Protein AF-A0A562LA18-F1 (afdb_monomer_lite)

pLDDT: mean 83.05, std 7.35, range [57.81, 92.88]

Secondary structure (DSSP, 8-state):
-HHHHHHHHHHHHHPPPPTTHHHHHHHHHHHHHHH---SS-EETTEE--TTHHHHHHHHHHHHHH--HHHHHHHHHHHHHHHHHHHHHHHHHHTT----

Foldseek 3Di:
DVVQLVVLVVCLVVDDDDDPDLVQLLQQLVCCLVVVPLVFGDRVPHTDNPPSVLSVQLNVCCVVVVDSSCSRSVVVSVVSVVVVVVVVVVCVVVPNDPD

Organism: NCBI:txid686800

Structure (mmCIF, N/CA/C/O backbone):
data_AF-A0A562LA18-F1
#
_entry.id   AF-A0A562LA18-F1
#
loop_
_atom_site.group_PDB
_atom_site.id
_atom_site.type_symbol
_atom_site.label_atom_id
_atom_site.label_alt_id
_atom_site.label_comp_id
_atom_site.label_asym_id
_atom_site.label_entity_id
_atom_site.label_seq_id
_atom_site.pdbx_PDB_ins_code
_atom_site.Cartn_x
_atom_site.Cartn_y
_atom_site.Cartn_z
_atom_site.occupancy
_atom_site.B_iso_or_equiv
_atom_site.auth_seq_id
_atom_site.auth_comp_id
_atom_site.auth_asym_id
_atom_site.auth_atom_id
_atom_site.pdbx_PDB_model_num
ATOM 1 N N . MET A 1 1 ? 18.512 -3.124 -14.087 1.00 77.31 1 MET A N 1
ATOM 2 C CA . MET A 1 1 ? 17.395 -3.728 -13.323 1.00 77.31 1 MET A CA 1
ATOM 3 C C . MET A 1 1 ? 17.753 -3.894 -11.848 1.00 77.31 1 MET A C 1
ATOM 5 O O . MET A 1 1 ? 17.106 -3.252 -11.035 1.00 77.31 1 MET A O 1
ATOM 9 N N . ALA A 1 2 ? 18.779 -4.681 -11.491 1.00 79.62 2 ALA A N 1
ATOM 10 C CA . ALA A 1 2 ? 19.158 -4.911 -10.087 1.00 79.62 2 ALA A CA 1
ATOM 11 C C . ALA A 1 2 ? 19.438 -3.612 -9.304 1.00 79.62 2 ALA A C 1
ATOM 13 O O . ALA A 1 2 ? 18.886 -3.412 -8.230 1.00 79.62 2 ALA A O 1
ATOM 14 N N . THR A 1 3 ? 20.204 -2.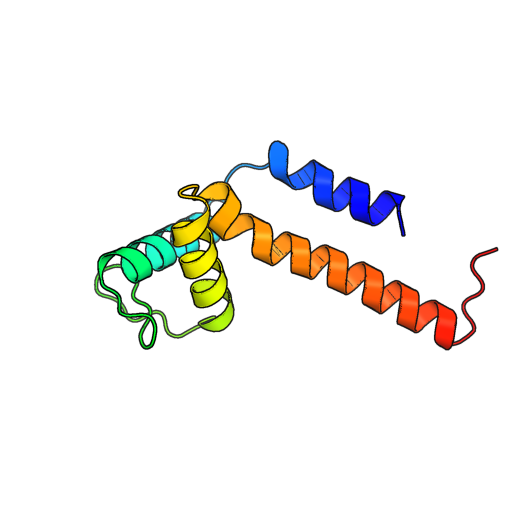683 -9.883 1.00 80.25 3 THR A N 1
ATOM 15 C CA . THR A 1 3 ? 20.491 -1.367 -9.283 1.00 80.25 3 THR A CA 1
ATOM 16 C C . THR A 1 3 ? 19.231 -0.538 -9.028 1.00 80.25 3 THR A C 1
ATOM 18 O O . THR A 1 3 ? 19.087 0.041 -7.958 1.00 80.25 3 THR A O 1
ATOM 21 N N . SER A 1 4 ? 18.286 -0.522 -9.970 1.00 81.31 4 SER A N 1
ATOM 22 C CA . SER A 1 4 ? 17.006 0.184 -9.830 1.00 81.31 4 SER A CA 1
ATOM 23 C C . SER A 1 4 ? 16.130 -0.421 -8.729 1.00 81.31 4 SER A C 1
ATOM 25 O O . SER A 1 4 ? 15.551 0.317 -7.942 1.00 81.31 4 SER A O 1
ATOM 27 N N . VAL A 1 5 ? 16.057 -1.754 -8.637 1.00 81.94 5 VAL A N 1
ATOM 28 C CA . VAL A 1 5 ? 15.303 -2.445 -7.575 1.00 81.94 5 VAL A CA 1
ATOM 29 C C . VAL A 1 5 ? 15.926 -2.179 -6.203 1.00 81.94 5 VAL A C 1
ATOM 31 O O . VAL A 1 5 ? 15.199 -1.882 -5.260 1.00 81.94 5 VAL A O 1
ATOM 34 N N . LEU A 1 6 ? 17.258 -2.214 -6.101 1.00 82.62 6 LEU A N 1
ATOM 35 C CA . LEU A 1 6 ? 17.979 -1.891 -4.867 1.00 82.62 6 LEU A CA 1
ATOM 36 C C . LEU A 1 6 ? 17.784 -0.428 -4.455 1.00 82.62 6 LEU A C 1
ATOM 38 O O . LEU A 1 6 ? 17.534 -0.161 -3.284 1.00 82.62 6 LEU A O 1
ATOM 42 N N . ALA A 1 7 ? 17.832 0.512 -5.402 1.00 81.19 7 ALA A N 1
ATOM 43 C CA . ALA A 1 7 ? 17.583 1.927 -5.130 1.00 81.19 7 ALA A CA 1
ATOM 44 C C . ALA A 1 7 ? 16.150 2.172 -4.626 1.00 81.19 7 ALA A C 1
ATOM 46 O O . ALA A 1 7 ? 15.949 2.914 -3.665 1.00 81.19 7 ALA A O 1
ATOM 47 N N . ILE A 1 8 ? 15.158 1.505 -5.228 1.00 82.88 8 ILE A N 1
ATOM 48 C CA . ILE A 1 8 ? 13.761 1.568 -4.783 1.00 82.88 8 ILE A CA 1
ATOM 49 C C . ILE A 1 8 ? 13.636 0.962 -3.380 1.00 82.88 8 ILE A C 1
ATOM 51 O O . ILE A 1 8 ? 13.108 1.614 -2.484 1.00 82.88 8 ILE A O 1
ATOM 55 N N . GLY A 1 9 ? 14.194 -0.228 -3.147 1.00 78.56 9 GLY A N 1
ATOM 56 C CA . GLY A 1 9 ? 14.176 -0.887 -1.839 1.00 78.56 9 GLY A CA 1
ATOM 57 C C . GLY A 1 9 ? 14.855 -0.079 -0.729 1.00 78.56 9 GLY A C 1
ATOM 58 O O . GLY A 1 9 ? 14.322 0.002 0.373 1.00 78.56 9 GLY A O 1
ATOM 59 N N . ALA A 1 10 ? 15.977 0.585 -1.015 1.00 81.12 10 ALA A N 1
ATOM 60 C CA . ALA A 1 10 ? 16.693 1.414 -0.045 1.00 81.12 10 ALA A CA 1
ATOM 61 C C . ALA A 1 10 ? 15.881 2.641 0.410 1.00 81.12 10 ALA A C 1
ATOM 63 O O . ALA A 1 10 ? 16.043 3.107 1.537 1.00 81.12 10 ALA A O 1
ATOM 64 N N . SER A 1 11 ? 14.964 3.140 -0.427 1.00 71.81 11 SER A N 1
ATOM 65 C CA . SER A 1 11 ? 14.146 4.315 -0.098 1.00 71.81 11 SER A CA 1
ATOM 66 C C . SER A 1 11 ? 13.110 4.075 1.015 1.00 71.81 11 SER A C 1
ATOM 68 O O . SER A 1 11 ? 12.655 5.038 1.630 1.00 71.81 11 SER A O 1
ATOM 70 N N . LEU A 1 12 ? 12.788 2.812 1.335 1.00 69.69 12 LEU A N 1
ATOM 71 C CA . LEU A 1 12 ? 11.859 2.429 2.413 1.00 69.69 12 LEU A CA 1
ATOM 72 C C . LEU A 1 12 ? 12.299 2.879 3.799 1.00 69.69 12 LEU A C 1
ATOM 74 O O . LEU A 1 12 ? 11.479 3.319 4.598 1.00 69.69 12 LEU A O 1
ATOM 78 N N . GLY A 1 13 ? 13.581 2.673 4.100 1.00 67.81 13 GLY A N 1
ATOM 79 C CA . GLY A 1 13 ? 14.105 2.846 5.452 1.00 67.81 13 GLY A CA 1
ATOM 80 C C . GLY A 1 13 ? 14.374 4.303 5.808 1.00 67.81 13 GLY A C 1
ATOM 81 O O . GLY A 1 13 ? 14.484 4.629 6.983 1.00 67.81 13 GLY A O 1
ATOM 82 N N . VAL A 1 14 ? 14.482 5.168 4.798 1.00 75.06 14 VAL A N 1
ATOM 83 C CA . VAL A 1 14 ? 14.985 6.540 4.954 1.00 75.06 14 VAL A CA 1
ATOM 84 C C . VAL A 1 14 ? 13.870 7.582 4.819 1.00 75.06 14 VAL A C 1
ATOM 86 O O . VAL A 1 14 ? 14.028 8.700 5.299 1.00 75.06 14 VAL A O 1
ATOM 89 N N . ARG A 1 15 ? 12.731 7.250 4.188 1.00 78.81 15 ARG A N 1
ATOM 90 C CA . ARG A 1 15 ? 11.637 8.212 3.991 1.00 78.81 15 ARG A CA 1
ATOM 91 C C . ARG A 1 15 ? 10.636 8.230 5.141 1.00 78.81 15 ARG A C 1
ATOM 93 O O . ARG A 1 15 ? 10.084 7.206 5.543 1.00 78.81 15 ARG A O 1
ATOM 100 N N . ASP A 1 16 ? 10.340 9.443 5.587 1.00 77.69 16 ASP A N 1
ATOM 101 C CA . ASP A 1 16 ? 9.175 9.762 6.403 1.00 77.69 16 ASP A CA 1
ATOM 102 C C . ASP A 1 16 ? 7.926 9.984 5.548 1.00 77.69 16 ASP A C 1
ATOM 104 O O . ASP A 1 16 ? 7.998 10.086 4.315 1.00 77.69 16 ASP A O 1
ATOM 108 N N . PHE A 1 17 ? 6.778 10.062 6.228 1.00 75.56 17 PHE A N 1
ATOM 109 C CA . PHE A 1 17 ? 5.511 10.325 5.571 1.00 75.56 17 PHE A CA 1
ATOM 110 C C . PHE A 1 17 ? 5.513 11.692 4.885 1.00 75.56 17 PHE A C 1
ATOM 112 O O . PHE A 1 17 ? 5.804 12.715 5.504 1.00 75.56 17 PHE A O 1
ATOM 119 N N . GLY A 1 18 ? 5.134 11.716 3.609 1.00 74.50 18 GLY A N 1
ATOM 120 C CA . GLY A 1 18 ? 4.841 12.957 2.898 1.00 74.50 18 GLY A CA 1
ATOM 121 C C . GLY A 1 18 ? 3.671 13.703 3.560 1.00 74.50 18 GLY A C 1
ATOM 122 O O . GLY A 1 18 ? 2.750 13.063 4.058 1.00 74.50 18 GLY A O 1
ATOM 123 N N . PRO A 1 19 ? 3.646 15.044 3.552 1.00 71.81 19 PRO A N 1
ATOM 124 C CA . PRO A 1 19 ? 2.785 15.833 4.441 1.00 71.81 19 PRO A CA 1
ATOM 125 C C . PRO A 1 19 ? 1.275 15.662 4.220 1.00 71.81 19 PRO A C 1
ATOM 127 O O . PRO A 1 19 ? 0.498 15.857 5.149 1.00 71.81 19 PRO A O 1
ATOM 130 N N . VAL A 1 20 ? 0.840 15.320 3.007 1.00 72.50 20 VAL A N 1
ATOM 131 C CA . VAL A 1 20 ? -0.586 15.391 2.633 1.00 72.50 20 VAL A CA 1
ATOM 132 C C . VAL A 1 20 ? -1.179 14.013 2.370 1.00 72.50 20 VAL A C 1
ATOM 134 O O . VAL A 1 20 ? -2.275 13.694 2.831 1.00 72.50 20 VAL A O 1
ATOM 137 N N . ASP A 1 21 ? -0.447 13.176 1.640 1.00 79.88 21 ASP A N 1
ATOM 138 C CA . ASP A 1 21 ? -1.047 12.014 0.998 1.00 79.88 21 ASP A CA 1
ATOM 139 C C . ASP A 1 21 ? -0.889 10.716 1.786 1.00 79.88 21 ASP A C 1
ATOM 141 O O . ASP A 1 21 ? -1.790 9.884 1.802 1.00 79.88 21 ASP A O 1
ATOM 145 N N . GLU A 1 22 ? 0.238 10.534 2.457 1.00 83.00 22 GLU A N 1
ATOM 146 C CA . GLU A 1 22 ? 0.546 9.297 3.173 1.00 83.00 22 GLU A CA 1
ATOM 147 C C . GLU A 1 22 ? -0.167 9.216 4.543 1.00 83.00 22 GLU A C 1
ATOM 149 O O . GLU A 1 22 ? -0.731 8.160 4.846 1.00 83.00 22 GLU A O 1
ATOM 154 N N . PRO A 1 23 ? -0.297 10.312 5.326 1.00 84.81 23 PRO A N 1
ATOM 155 C CA . PRO A 1 23 ? -1.053 10.318 6.577 1.00 84.81 23 PRO A CA 1
ATOM 156 C C . PRO A 1 23 ? -2.544 10.034 6.385 1.00 84.81 23 PRO A C 1
ATOM 158 O O . PRO A 1 23 ? -3.145 9.328 7.194 1.00 84.81 23 PRO A O 1
ATOM 161 N N . ARG A 1 24 ? -3.156 10.530 5.297 1.00 85.06 24 ARG A N 1
ATOM 162 C CA . ARG A 1 24 ? -4.570 10.232 5.004 1.00 85.06 24 ARG A CA 1
ATOM 163 C C . ARG A 1 24 ? -4.779 8.745 4.723 1.00 85.06 24 ARG A C 1
ATOM 165 O O . ARG A 1 24 ? -5.747 8.179 5.214 1.00 85.06 24 ARG A O 1
ATOM 172 N N . PHE A 1 25 ? -3.870 8.094 3.995 1.00 85.62 25 PHE A N 1
ATOM 173 C CA . PHE A 1 25 ? -3.980 6.662 3.720 1.00 85.62 25 PHE A CA 1
ATOM 174 C C . PHE A 1 25 ? -3.748 5.836 4.981 1.00 85.62 25 PHE A C 1
ATOM 176 O O . PHE A 1 25 ? -4.472 4.869 5.208 1.00 85.62 25 PHE A O 1
ATOM 183 N N . ALA A 1 26 ? -2.808 6.260 5.832 1.00 86.81 26 ALA A N 1
ATOM 184 C CA . ALA A 1 26 ? -2.591 5.657 7.141 1.00 86.81 26 ALA A CA 1
ATOM 185 C C . ALA A 1 26 ? -3.864 5.718 8.002 1.00 86.81 26 ALA A C 1
ATOM 187 O O . ALA A 1 26 ? -4.273 4.703 8.560 1.00 86.81 26 ALA A O 1
ATOM 188 N N . LEU A 1 27 ? -4.524 6.880 8.058 1.00 88.44 27 LEU A N 1
ATOM 189 C CA . LEU A 1 27 ? -5.756 7.077 8.826 1.00 88.44 27 LEU A CA 1
ATOM 190 C C . LEU A 1 27 ? -6.923 6.229 8.304 1.00 88.44 27 LEU A C 1
ATOM 192 O O . LEU A 1 27 ? -7.685 5.669 9.086 1.00 88.44 27 LEU A O 1
ATOM 196 N N . VAL A 1 28 ? -7.082 6.124 6.986 1.00 88.06 28 VAL A N 1
ATOM 197 C CA . VAL A 1 28 ? -8.152 5.293 6.423 1.00 88.06 28 VAL A CA 1
ATOM 198 C C . VAL A 1 28 ? -7.869 3.811 6.664 1.00 88.06 28 VAL A C 1
ATOM 200 O O . VAL A 1 28 ? -8.770 3.075 7.059 1.00 88.06 28 VAL A O 1
ATOM 203 N N . ALA A 1 29 ? -6.616 3.371 6.511 1.00 87.75 29 ALA A N 1
ATOM 204 C CA . ALA A 1 29 ? -6.222 1.993 6.788 1.00 87.75 29 ALA A CA 1
ATOM 205 C C . ALA A 1 29 ? -6.453 1.611 8.262 1.00 87.75 29 ALA A C 1
ATOM 207 O O . ALA A 1 29 ? -6.989 0.536 8.530 1.00 87.75 29 ALA A O 1
ATOM 208 N N . THR A 1 30 ? -6.122 2.487 9.219 1.00 88.06 30 THR A N 1
ATOM 209 C CA . THR A 1 30 ? -6.398 2.232 10.645 1.00 88.06 30 THR A CA 1
ATOM 210 C C . THR A 1 30 ? -7.891 2.145 10.923 1.00 88.06 30 THR A C 1
ATOM 212 O O . THR A 1 30 ? -8.329 1.223 11.607 1.00 88.06 30 THR A O 1
ATOM 215 N N . GLN A 1 31 ? -8.693 3.050 10.360 1.00 88.25 31 GLN A N 1
ATOM 216 C CA . GLN A 1 31 ? -10.146 3.037 10.539 1.00 88.25 31 GLN A CA 1
ATOM 217 C C . GLN A 1 31 ? -10.803 1.807 9.914 1.00 88.25 31 GLN A C 1
ATOM 219 O O . GLN A 1 31 ? -11.733 1.247 10.495 1.00 88.25 31 GLN A O 1
ATOM 224 N N . MET A 1 32 ? -10.304 1.353 8.764 1.00 89.56 32 MET A N 1
ATOM 225 C CA . MET A 1 32 ? -10.750 0.118 8.127 1.00 89.56 32 MET A CA 1
ATOM 226 C C . MET A 1 32 ? -10.473 -1.112 8.987 1.00 89.56 32 MET A C 1
ATOM 228 O O . MET A 1 32 ? -11.367 -1.942 9.137 1.00 89.56 32 MET A O 1
ATOM 232 N N . VAL A 1 33 ? -9.275 -1.218 9.574 1.00 87.69 33 VAL A N 1
ATOM 233 C CA . VAL A 1 33 ? -8.932 -2.319 10.489 1.00 87.69 33 VAL A CA 1
ATOM 234 C C . VAL A 1 33 ? -9.773 -2.243 11.767 1.00 87.69 33 VAL A C 1
ATOM 236 O O . VAL A 1 33 ? -10.301 -3.260 12.202 1.0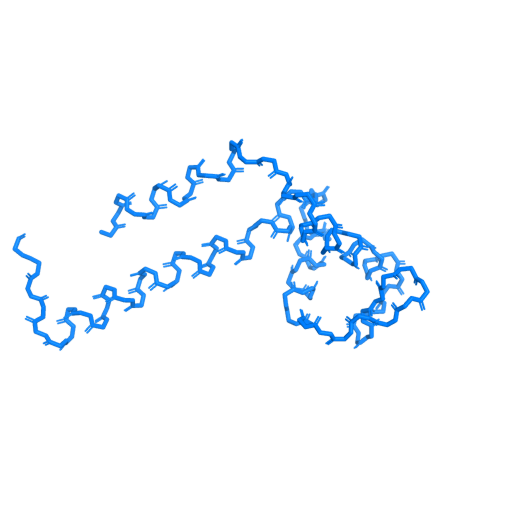0 87.69 33 VAL A O 1
ATOM 239 N N . ALA A 1 34 ? -9.965 -1.047 12.333 1.00 87.62 34 ALA A N 1
ATOM 240 C CA . ALA A 1 34 ? -10.721 -0.854 13.573 1.00 87.62 34 ALA A CA 1
ATOM 241 C C . ALA A 1 34 ? -12.232 -1.103 13.419 1.00 87.62 34 ALA A C 1
ATOM 243 O O . ALA A 1 34 ? -12.867 -1.636 14.323 1.00 87.62 34 ALA A O 1
ATOM 244 N N . THR A 1 35 ? -12.818 -0.711 12.285 1.00 84.88 35 THR A N 1
ATOM 245 C CA . THR A 1 35 ? -14.275 -0.776 12.057 1.00 84.88 35 THR A CA 1
ATOM 246 C C . THR A 1 35 ? -14.688 -2.029 11.275 1.00 84.88 35 THR A C 1
ATOM 248 O O . THR A 1 35 ? -15.872 -2.337 11.174 1.00 84.88 35 THR A O 1
ATOM 251 N N . GLY A 1 36 ? -13.743 -2.720 10.630 1.00 82.38 36 GLY A N 1
ATOM 252 C CA . GLY A 1 36 ? -14.016 -3.815 9.691 1.00 82.38 36 GLY A CA 1
ATOM 253 C C . GLY A 1 36 ? -14.693 -3.374 8.383 1.00 82.38 36 GLY A C 1
ATOM 254 O O . GLY A 1 36 ? -14.931 -4.190 7.490 1.00 82.38 36 GLY A O 1
ATOM 255 N N . SER A 1 37 ? -14.990 -2.080 8.215 1.00 80.38 37 SER A N 1
ATOM 256 C CA . SER A 1 37 ? -15.685 -1.539 7.046 1.00 80.38 37 SER A CA 1
ATOM 257 C C . SER A 1 37 ? -14.736 -1.360 5.858 1.00 80.38 37 SER A C 1
ATOM 259 O O . SER A 1 37 ? -14.327 -0.246 5.536 1.00 80.38 37 SER A O 1
ATOM 261 N N . SER A 1 38 ? -14.398 -2.465 5.190 1.00 76.12 38 SER A N 1
ATOM 262 C CA . SER A 1 38 ? -13.504 -2.452 4.021 1.00 76.12 38 SER A CA 1
ATOM 263 C C . SER A 1 38 ? -14.217 -2.070 2.718 1.00 76.12 38 SER A C 1
ATOM 265 O O . SER A 1 38 ? -13.621 -1.455 1.836 1.00 76.12 38 SER A O 1
ATOM 267 N N . LEU A 1 39 ? -15.512 -2.383 2.589 1.00 78.25 39 LEU A N 1
ATOM 268 C CA . LEU A 1 39 ? -16.303 -2.040 1.399 1.00 78.25 39 LEU A CA 1
ATOM 269 C C . LEU A 1 39 ? -16.464 -0.527 1.214 1.00 78.25 39 LEU A C 1
ATOM 271 O O . LEU A 1 39 ? -16.444 -0.058 0.076 1.00 78.25 39 LEU A O 1
ATOM 275 N N . PHE A 1 40 ? -16.560 0.222 2.309 1.00 78.38 40 PHE A N 1
ATOM 276 C CA . PHE A 1 40 ? -16.757 1.668 2.315 1.00 78.38 40 PHE A CA 1
ATOM 277 C C . PHE A 1 40 ? -15.668 2.320 3.171 1.00 78.38 40 PHE A C 1
ATOM 279 O O . PHE A 1 40 ? -15.907 2.582 4.354 1.00 78.38 40 PHE A O 1
ATOM 286 N N . PRO A 1 41 ? -14.462 2.543 2.608 1.00 80.12 41 PRO A N 1
ATOM 287 C CA . PRO A 1 41 ? -13.401 3.221 3.331 1.00 80.12 41 PRO A CA 1
ATOM 288 C C . PRO A 1 41 ? -13.866 4.618 3.727 1.00 80.12 41 PRO A C 1
ATOM 290 O O . PRO A 1 41 ? -14.516 5.328 2.952 1.00 80.12 41 PRO A O 1
ATOM 293 N N . ARG A 1 42 ? -13.551 4.997 4.960 1.00 79.06 42 ARG A N 1
ATOM 294 C CA . ARG A 1 42 ? -13.906 6.290 5.534 1.00 79.06 42 ARG A CA 1
ATOM 295 C C . ARG A 1 42 ? -12.663 6.956 6.078 1.00 79.06 42 ARG A C 1
ATOM 297 O O . ARG A 1 42 ? -11.731 6.279 6.501 1.00 79.06 42 ARG A O 1
ATOM 304 N N . ARG A 1 43 ? -12.687 8.282 6.049 1.00 78.19 43 ARG A N 1
ATOM 305 C CA . ARG A 1 43 ? -11.713 9.169 6.670 1.00 78.19 43 ARG A CA 1
ATOM 306 C C . ARG A 1 43 ? -12.462 10.021 7.689 1.00 78.19 43 ARG A C 1
ATOM 308 O O . ARG A 1 43 ? -13.042 11.051 7.358 1.00 78.19 43 ARG A O 1
ATOM 315 N N . GLY A 1 44 ? -12.491 9.564 8.934 1.00 78.62 44 GLY A N 1
ATOM 316 C CA . GLY A 1 44 ? -13.356 10.146 9.958 1.00 78.62 44 GLY A CA 1
ATOM 317 C C . GLY A 1 44 ? -14.825 9.961 9.576 1.00 78.62 44 GLY A C 1
ATOM 318 O O . GLY A 1 44 ? -15.277 8.830 9.407 1.00 78.62 44 GLY A O 1
ATOM 319 N N . ALA A 1 45 ? -15.557 11.065 9.424 1.00 71.88 45 ALA A N 1
ATOM 320 C CA . ALA A 1 45 ? -16.962 11.051 9.013 1.00 71.88 45 ALA A CA 1
ATOM 321 C C . ALA A 1 45 ? -17.163 11.047 7.484 1.00 71.88 45 ALA A C 1
ATOM 323 O O . ALA A 1 45 ? -18.266 10.768 7.018 1.00 71.88 45 ALA A O 1
ATOM 324 N N . GLU A 1 46 ? -16.123 11.336 6.696 1.00 77.25 46 GLU A N 1
ATOM 325 C CA . GLU A 1 46 ? -16.231 11.393 5.236 1.00 77.25 46 GLU A CA 1
ATOM 326 C C . GLU A 1 46 ? -16.005 10.026 4.592 1.00 77.25 46 GLU A C 1
ATOM 328 O O . GLU A 1 46 ? -15.092 9.279 4.955 1.00 77.25 46 GLU A O 1
ATOM 333 N N . LEU A 1 47 ? -16.819 9.715 3.584 1.00 75.81 47 LEU A N 1
ATOM 334 C CA . LEU A 1 47 ? -16.593 8.567 2.717 1.00 75.81 47 LEU A CA 1
ATOM 335 C C . LEU A 1 47 ? -15.399 8.861 1.800 1.00 75.81 47 LEU A C 1
ATOM 337 O O . LEU A 1 47 ? -15.378 9.885 1.122 1.00 75.81 47 LEU A O 1
ATOM 341 N N . HIS A 1 48 ? -14.437 7.942 1.741 1.00 73.50 48 HIS A N 1
ATOM 342 C CA . HIS A 1 48 ? -13.259 8.052 0.880 1.00 73.50 48 HIS A CA 1
ATOM 343 C C . HIS A 1 48 ? -13.206 6.843 -0.072 1.00 73.50 48 HIS A C 1
ATOM 345 O O . HIS A 1 48 ? -12.404 5.927 0.111 1.00 73.50 48 HIS A O 1
ATOM 351 N N . PRO A 1 49 ? -14.136 6.758 -1.048 1.00 70.19 49 PRO A N 1
ATOM 352 C CA . PRO A 1 49 ? -14.248 5.606 -1.936 1.00 70.19 49 PRO A CA 1
ATOM 353 C C . PRO A 1 49 ? -13.226 5.642 -3.079 1.00 70.19 49 PRO A C 1
ATOM 355 O O . PRO A 1 49 ? -13.156 4.702 -3.872 1.00 70.19 49 PRO A O 1
ATOM 358 N N . ASP A 1 50 ? -12.448 6.711 -3.212 1.00 68.19 50 ASP A N 1
ATOM 359 C CA . ASP A 1 50 ? -11.341 6.777 -4.147 1.00 68.19 50 ASP A CA 1
ATOM 360 C C . ASP A 1 50 ? -10.187 5.883 -3.666 1.00 68.19 50 ASP A C 1
ATOM 362 O O . ASP A 1 50 ? -9.868 5.812 -2.487 1.00 68.19 50 ASP A O 1
ATOM 366 N N . LYS A 1 51 ? -9.554 5.150 -4.591 1.00 76.62 51 LYS A N 1
ATOM 367 C CA . LYS A 1 51 ? -8.357 4.317 -4.326 1.00 76.62 51 LYS A CA 1
ATOM 368 C C . LYS A 1 51 ? -8.571 3.116 -3.373 1.00 76.62 51 LYS A C 1
ATOM 370 O O . LYS A 1 51 ? -7.627 2.675 -2.715 1.00 76.62 51 LYS A O 1
ATOM 375 N N . ARG A 1 52 ? -9.767 2.503 -3.373 1.00 82.81 52 ARG A N 1
ATOM 376 C CA . ARG A 1 52 ? -10.145 1.328 -2.537 1.00 82.81 52 ARG A CA 1
ATOM 377 C C . ARG A 1 52 ? -9.126 0.189 -2.535 1.00 82.81 52 ARG A C 1
ATOM 379 O O . ARG A 1 52 ? -8.801 -0.326 -1.477 1.00 82.81 52 ARG A O 1
ATOM 386 N N . LEU A 1 53 ? -8.598 -0.177 -3.702 1.00 86.38 53 LEU A N 1
ATOM 387 C CA . LEU A 1 53 ? -7.616 -1.261 -3.843 1.00 86.38 53 LEU A CA 1
ATOM 388 C C . LEU A 1 53 ? -6.340 -1.003 -3.036 1.00 86.38 53 LEU A C 1
ATOM 390 O O . LEU A 1 53 ? -5.864 -1.890 -2.334 1.00 86.38 53 LEU A O 1
ATOM 394 N N . PHE A 1 54 ? -5.822 0.225 -3.095 1.00 87.94 54 PHE A N 1
ATOM 395 C CA . PHE A 1 54 ? -4.652 0.612 -2.314 1.00 87.94 54 PHE A CA 1
ATOM 396 C C . PHE A 1 54 ? -4.955 0.526 -0.816 1.00 87.94 54 PHE A C 1
ATOM 398 O O . PHE A 1 54 ? -4.193 -0.072 -0.065 1.00 87.94 54 PHE A O 1
ATOM 405 N N . MET A 1 55 ? -6.116 1.035 -0.396 1.00 88.81 55 MET A N 1
ATOM 406 C CA . MET A 1 55 ? -6.529 1.005 1.008 1.00 88.81 55 MET A CA 1
ATOM 407 C C . MET A 1 55 ? -6.772 -0.414 1.529 1.00 88.81 55 MET A C 1
ATOM 409 O O . MET A 1 55 ? -6.456 -0.691 2.679 1.00 88.81 55 MET A O 1
ATOM 413 N N . TRP A 1 56 ? -7.280 -1.329 0.700 1.00 89.75 56 TRP A N 1
ATOM 414 C CA . TRP A 1 56 ? -7.442 -2.743 1.057 1.00 89.75 56 TRP A CA 1
ATOM 415 C C . TRP A 1 56 ? -6.100 -3.408 1.322 1.00 89.75 56 TRP A C 1
ATOM 417 O O . TRP A 1 56 ? -5.926 -4.054 2.353 1.00 89.75 56 TRP A O 1
ATOM 427 N N . ILE A 1 57 ? -5.140 -3.209 0.418 1.00 90.88 57 ILE A N 1
ATOM 428 C CA . ILE A 1 57 ? -3.793 -3.758 0.569 1.00 90.88 57 ILE A CA 1
ATOM 429 C C . ILE A 1 57 ? -3.117 -3.140 1.800 1.00 90.88 57 ILE A C 1
ATOM 431 O O . ILE A 1 57 ? -2.532 -3.870 2.598 1.00 90.88 57 ILE A O 1
ATOM 435 N N . SER A 1 58 ? -3.245 -1.827 2.014 1.00 90.69 58 SER A N 1
ATOM 436 C CA . SER A 1 58 ? -2.701 -1.160 3.200 1.00 90.69 58 SER A CA 1
ATOM 437 C C . SER A 1 58 ? -3.347 -1.635 4.501 1.00 90.69 58 SER A C 1
ATOM 439 O O . SER A 1 58 ? -2.629 -1.902 5.457 1.00 90.69 58 SER A O 1
ATOM 441 N N . ALA A 1 59 ? -4.670 -1.797 4.557 1.00 90.31 59 ALA A N 1
ATOM 442 C CA . ALA A 1 59 ? -5.363 -2.321 5.735 1.00 90.31 59 ALA A CA 1
ATOM 443 C C . ALA A 1 59 ? -4.959 -3.776 6.029 1.00 90.31 59 ALA A C 1
ATOM 445 O O . ALA A 1 59 ? -4.688 -4.121 7.179 1.00 90.31 59 ALA A O 1
ATOM 446 N N . ALA A 1 60 ? -4.834 -4.614 4.995 1.00 90.75 60 ALA A N 1
ATOM 447 C CA . ALA A 1 60 ? -4.352 -5.985 5.134 1.00 90.75 60 ALA A CA 1
ATOM 448 C C . ALA A 1 60 ? -2.908 -6.020 5.662 1.00 90.75 60 ALA A C 1
ATOM 450 O O . ALA A 1 60 ? -2.624 -6.695 6.650 1.00 90.75 60 ALA A O 1
ATOM 451 N N . LEU A 1 61 ? -2.002 -5.232 5.078 1.00 91.50 61 LEU A N 1
ATOM 452 C CA . LEU A 1 61 ? -0.622 -5.130 5.552 1.00 91.50 61 LEU A CA 1
ATOM 4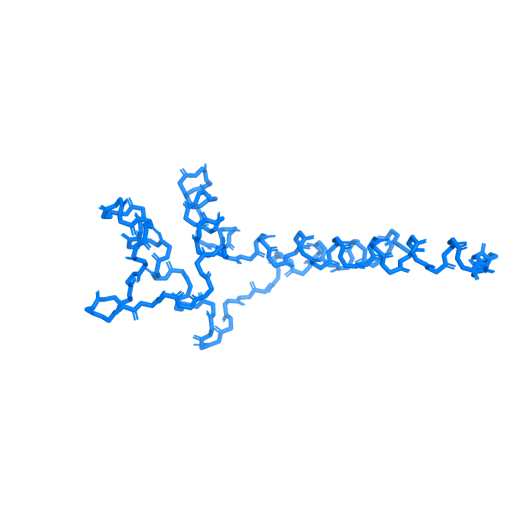53 C C . LEU A 1 61 ? -0.535 -4.561 6.964 1.00 91.50 61 LEU A C 1
ATOM 455 O O . LEU A 1 61 ? 0.302 -5.014 7.740 1.00 91.50 61 LEU A O 1
ATOM 459 N N . LEU A 1 62 ? -1.393 -3.608 7.323 1.00 92.88 62 LEU A N 1
ATOM 460 C CA . LEU A 1 62 ? -1.453 -3.077 8.679 1.00 92.88 62 LEU A CA 1
ATOM 461 C C . LEU A 1 62 ? -1.881 -4.159 9.671 1.00 92.88 62 LEU A C 1
ATOM 463 O O . LEU A 1 62 ? -1.249 -4.295 10.712 1.00 92.88 62 LEU A O 1
ATOM 467 N N . SER A 1 63 ? -2.884 -4.971 9.324 1.00 90.50 63 SER A N 1
ATOM 468 C CA . SER A 1 63 ? -3.323 -6.089 10.166 1.00 90.50 63 SER A CA 1
ATOM 469 C C . SER A 1 63 ? -2.225 -7.140 10.376 1.00 90.50 63 SER A C 1
ATOM 471 O O . SER A 1 63 ? -2.092 -7.671 11.475 1.00 90.50 63 SER A O 1
ATOM 473 N N . LEU A 1 64 ? -1.383 -7.379 9.363 1.00 92.31 64 LEU A N 1
ATOM 474 C CA . LEU A 1 64 ? -0.306 -8.373 9.412 1.00 92.31 64 LEU A CA 1
ATOM 475 C C . LEU A 1 64 ? 0.976 -7.854 10.076 1.00 92.31 64 LEU A C 1
ATOM 477 O O . LEU A 1 64 ? 1.630 -8.585 10.810 1.00 92.31 64 LEU A O 1
ATOM 481 N N . THR A 1 65 ? 1.362 -6.609 9.795 1.00 90.69 65 THR A N 1
ATOM 482 C CA . THR A 1 65 ? 2.662 -6.050 10.214 1.00 90.69 65 THR A CA 1
ATOM 483 C C . THR A 1 65 ? 2.575 -5.186 11.464 1.00 90.69 65 THR A C 1
ATOM 485 O O . THR A 1 65 ? 3.607 -4.898 12.064 1.00 90.69 65 THR A O 1
ATOM 488 N N . GLN A 1 66 ? 1.368 -4.730 11.828 1.00 89.56 66 GLN A N 1
ATOM 489 C CA . GLN A 1 66 ? 1.112 -3.774 12.912 1.00 89.56 66 GLN A CA 1
ATOM 490 C C . GLN A 1 66 ? 1.968 -2.494 12.813 1.00 89.56 66 GLN A C 1
ATOM 492 O O . GLN A 1 66 ? 2.169 -1.781 13.793 1.00 89.56 66 GLN A O 1
ATOM 497 N N . ASN A 1 67 ? 2.473 -2.180 11.613 1.00 88.56 67 ASN A N 1
ATOM 498 C CA . ASN A 1 67 ? 3.357 -1.052 11.362 1.00 88.56 67 ASN A CA 1
ATOM 499 C C . ASN A 1 67 ? 2.781 -0.160 10.258 1.00 88.56 67 ASN A C 1
ATOM 501 O O . ASN A 1 67 ? 2.672 -0.558 9.096 1.00 88.56 67 ASN A O 1
ATOM 505 N N . LEU A 1 68 ? 2.457 1.082 10.623 1.00 87.06 68 LEU A N 1
ATOM 506 C CA . LEU A 1 68 ? 1.851 2.054 9.714 1.00 87.06 68 LEU A CA 1
ATOM 507 C C . LEU A 1 68 ? 2.751 2.429 8.538 1.00 87.06 68 LEU A C 1
ATOM 509 O O . LEU A 1 68 ? 2.248 2.609 7.430 1.00 87.06 68 LEU A O 1
ATOM 513 N N . ARG A 1 69 ? 4.072 2.521 8.746 1.00 86.56 69 ARG A N 1
ATOM 514 C CA . ARG A 1 69 ? 4.999 2.831 7.647 1.00 86.56 69 ARG A CA 1
ATOM 515 C C . ARG A 1 69 ? 4.974 1.726 6.613 1.00 86.56 69 ARG A C 1
ATOM 517 O O . ARG A 1 69 ? 4.777 2.002 5.435 1.00 86.56 69 ARG A O 1
ATOM 524 N N . THR A 1 70 ? 5.123 0.483 7.055 1.00 86.31 70 THR A N 1
ATOM 525 C CA . THR A 1 70 ? 5.128 -0.671 6.154 1.00 86.31 70 THR A CA 1
ATOM 526 C C . THR A 1 70 ? 3.799 -0.787 5.414 1.00 86.31 70 THR A C 1
ATOM 528 O O . THR A 1 70 ? 3.793 -0.963 4.201 1.00 86.31 70 THR A O 1
ATOM 531 N N . ALA A 1 71 ? 2.677 -0.605 6.112 1.00 89.25 71 ALA A N 1
ATOM 532 C CA . ALA A 1 71 ? 1.343 -0.695 5.530 1.00 89.25 71 ALA A CA 1
ATOM 533 C C . ALA A 1 71 ? 1.077 0.314 4.398 1.00 89.25 71 ALA A C 1
ATOM 535 O O . ALA A 1 71 ? 0.42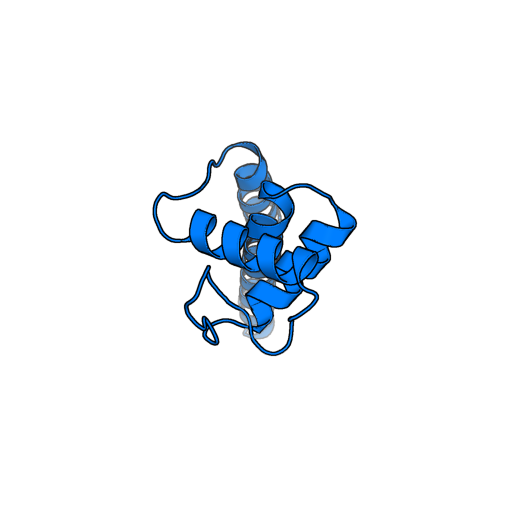6 -0.024 3.408 1.00 89.25 71 ALA A O 1
ATOM 536 N N . VAL A 1 72 ? 1.571 1.548 4.525 1.00 87.94 72 VAL A N 1
ATOM 537 C CA . VAL A 1 72 ? 1.347 2.608 3.526 1.00 87.94 72 VAL A CA 1
ATOM 538 C C . VAL A 1 72 ? 2.428 2.618 2.449 1.00 87.94 72 VAL A C 1
ATOM 540 O O . VAL A 1 72 ? 2.124 2.824 1.275 1.00 87.94 72 VAL A O 1
ATOM 543 N N . LEU A 1 73 ? 3.688 2.386 2.816 1.00 88.12 73 LEU A N 1
ATOM 544 C CA . LEU A 1 73 ? 4.797 2.495 1.873 1.00 88.12 73 LEU A CA 1
ATOM 545 C C . LEU A 1 73 ? 4.930 1.237 1.016 1.00 88.12 73 LEU A C 1
ATOM 547 O O . LEU A 1 73 ? 5.053 1.363 -0.203 1.00 88.12 73 LEU A O 1
ATOM 551 N N . ALA A 1 74 ? 4.856 0.036 1.605 1.00 89.12 74 ALA A N 1
ATOM 552 C CA . ALA A 1 74 ? 5.144 -1.217 0.900 1.00 89.12 74 ALA A CA 1
ATOM 553 C C . ALA A 1 74 ? 4.345 -1.419 -0.406 1.00 89.12 74 ALA A C 1
ATOM 555 O O . ALA A 1 74 ? 4.972 -1.799 -1.400 1.00 89.12 74 ALA A O 1
ATOM 556 N N . PRO A 1 75 ? 3.031 -1.115 -0.488 1.00 88.94 75 PRO A N 1
ATOM 557 C CA . PRO A 1 75 ? 2.286 -1.243 -1.745 1.00 88.94 75 PRO A CA 1
ATOM 558 C C . PRO A 1 75 ? 2.873 -0.391 -2.880 1.00 88.94 75 PRO A C 1
ATOM 560 O O . PRO A 1 75 ? 2.953 -0.837 -4.029 1.00 88.94 75 PRO A O 1
ATOM 563 N N . SER A 1 76 ? 3.337 0.819 -2.561 1.00 86.94 76 SER A N 1
ATOM 564 C CA . SER A 1 76 ? 3.943 1.741 -3.526 1.00 86.94 76 SER A CA 1
ATOM 565 C C . SER A 1 76 ? 5.290 1.229 -4.035 1.00 86.94 76 SER A C 1
ATOM 567 O O . SER A 1 76 ? 5.590 1.362 -5.221 1.00 86.94 76 SER A O 1
ATOM 569 N N . LEU A 1 77 ? 6.090 0.581 -3.185 1.00 86.81 77 LEU A N 1
ATOM 570 C CA . LEU A 1 77 ? 7.374 0.017 -3.619 1.00 86.81 77 LEU A CA 1
ATOM 571 C C . LEU A 1 77 ? 7.210 -1.223 -4.465 1.00 86.81 77 LEU A C 1
ATOM 573 O O . LEU A 1 77 ? 7.890 -1.344 -5.479 1.00 86.81 77 LEU A O 1
ATOM 577 N N . VAL A 1 78 ? 6.304 -2.120 -4.074 1.00 89.25 78 VAL A N 1
ATOM 578 C CA . VAL A 1 78 ? 5.983 -3.293 -4.892 1.00 89.25 78 VAL A CA 1
ATOM 579 C C . VAL A 1 78 ? 5.528 -2.832 -6.274 1.00 89.25 78 VAL A C 1
ATOM 581 O O . VAL A 1 78 ? 5.999 -3.361 -7.278 1.00 89.25 78 VAL A O 1
ATOM 584 N N . SER A 1 79 ? 4.714 -1.775 -6.339 1.00 89.88 79 SER A N 1
ATOM 585 C CA . SER A 1 79 ? 4.296 -1.163 -7.604 1.00 89.88 79 SER A CA 1
ATOM 586 C C . SER A 1 79 ? 5.473 -0.571 -8.392 1.00 89.88 79 SER A C 1
ATOM 588 O O . SER A 1 79 ? 5.568 -0.788 -9.598 1.00 89.88 79 SER A O 1
ATOM 590 N N . GLY A 1 80 ? 6.408 0.125 -7.735 1.00 88.44 80 GLY A N 1
ATOM 591 C CA . GLY A 1 80 ? 7.605 0.680 -8.378 1.00 88.44 80 GLY A CA 1
ATOM 592 C C . GLY A 1 80 ? 8.548 -0.394 -8.932 1.00 88.44 80 GLY A C 1
ATOM 593 O O . GLY A 1 80 ? 9.016 -0.290 -10.067 1.00 88.44 80 GLY A O 1
ATOM 594 N N . VAL A 1 81 ? 8.782 -1.465 -8.170 1.00 89.75 81 VAL A N 1
ATOM 595 C CA . VAL A 1 81 ? 9.568 -2.625 -8.617 1.00 89.75 81 VAL A CA 1
ATOM 596 C C . VAL A 1 81 ? 8.874 -3.326 -9.781 1.00 89.75 81 VAL A C 1
ATOM 598 O O . VAL A 1 81 ? 9.522 -3.608 -10.790 1.00 89.75 81 VAL A O 1
ATOM 601 N N . ALA A 1 82 ? 7.562 -3.556 -9.680 1.00 90.50 82 ALA A N 1
ATOM 602 C CA . ALA A 1 82 ? 6.770 -4.161 -10.745 1.00 90.50 82 ALA A CA 1
ATOM 603 C C . ALA A 1 82 ? 6.803 -3.316 -12.026 1.00 90.50 82 ALA A C 1
ATOM 605 O O . ALA A 1 82 ? 6.942 -3.866 -13.115 1.00 90.50 82 ALA A O 1
ATOM 606 N N . TYR A 1 83 ? 6.750 -1.986 -11.906 1.00 91.88 83 TYR A N 1
ATOM 607 C CA . TYR A 1 83 ? 6.862 -1.076 -13.043 1.00 91.88 83 TYR A CA 1
ATOM 608 C C . TYR A 1 83 ? 8.226 -1.183 -13.733 1.00 91.88 83 TYR A C 1
ATOM 610 O O . TYR A 1 83 ? 8.283 -1.346 -14.950 1.00 91.88 83 TYR A O 1
ATOM 618 N N . VAL A 1 84 ? 9.328 -1.151 -12.974 1.00 90.00 84 VAL A N 1
ATOM 619 C CA . VAL A 1 84 ? 10.683 -1.307 -13.533 1.00 90.00 84 VAL A CA 1
ATOM 620 C C . VAL A 1 84 ? 10.858 -2.676 -14.184 1.00 90.00 84 VAL A C 1
ATOM 622 O O . VAL A 1 84 ? 11.432 -2.771 -15.270 1.00 90.00 84 VAL A O 1
ATOM 625 N N . TRP A 1 85 ? 10.359 -3.734 -13.542 1.00 90.19 85 TRP A N 1
ATOM 626 C CA . TRP A 1 85 ? 10.391 -5.085 -14.093 1.00 90.19 85 TRP A CA 1
ATOM 627 C C . TRP A 1 85 ? 9.613 -5.169 -15.405 1.00 90.19 85 TRP A C 1
ATOM 629 O O . TRP A 1 85 ? 10.145 -5.661 -16.399 1.00 90.19 85 TRP A O 1
ATOM 639 N N . MET A 1 86 ? 8.396 -4.619 -15.433 1.00 91.31 86 MET A N 1
ATOM 640 C CA . MET A 1 86 ? 7.574 -4.572 -16.634 1.00 91.31 86 MET A CA 1
ATOM 641 C C . MET A 1 86 ? 8.290 -3.785 -17.732 1.00 91.31 86 MET A C 1
ATOM 643 O O . MET A 1 86 ? 8.506 -4.322 -18.809 1.00 91.31 86 MET A O 1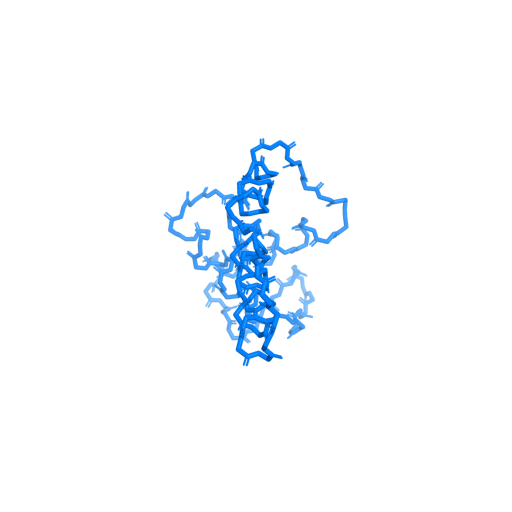
ATOM 647 N N . ALA A 1 87 ? 8.754 -2.563 -17.466 1.00 90.56 87 ALA A N 1
ATOM 648 C CA . ALA A 1 87 ? 9.469 -1.746 -18.446 1.00 90.56 87 ALA A CA 1
ATOM 649 C C . ALA A 1 87 ? 10.703 -2.464 -19.027 1.00 90.56 87 ALA A C 1
ATOM 651 O O . ALA A 1 87 ? 10.922 -2.446 -20.238 1.00 90.56 87 ALA A O 1
ATOM 652 N N . PHE A 1 88 ? 11.476 -3.155 -18.185 1.00 88.31 88 PHE A N 1
ATOM 653 C CA . PHE A 1 88 ? 12.614 -3.963 -18.622 1.00 88.31 88 PHE A CA 1
ATOM 654 C C . PHE A 1 88 ? 12.187 -5.143 -19.509 1.00 88.31 88 PHE A C 1
ATOM 656 O O . PHE A 1 88 ? 12.777 -5.384 -20.566 1.00 88.31 88 PHE A O 1
ATOM 663 N N . HIS A 1 89 ? 11.142 -5.867 -19.107 1.00 89.31 89 HIS A N 1
ATOM 664 C CA . HIS A 1 89 ? 10.596 -6.988 -19.867 1.00 89.31 89 HIS A CA 1
ATOM 665 C C . HIS A 1 89 ? 10.036 -6.542 -21.232 1.00 89.31 89 HIS A C 1
ATOM 667 O O . HIS A 1 89 ? 10.277 -7.182 -22.254 1.00 89.31 89 HIS A O 1
ATOM 673 N N . LEU A 1 90 ? 9.353 -5.396 -21.273 1.00 89.56 90 LEU A N 1
ATOM 674 C CA . LEU A 1 90 ? 8.868 -4.758 -22.498 1.00 89.56 90 LEU A CA 1
ATOM 675 C C . LEU A 1 90 ? 10.014 -4.318 -23.425 1.00 89.56 90 LEU A C 1
ATOM 677 O O . LEU A 1 90 ? 9.918 -4.469 -24.642 1.00 89.56 90 LEU A O 1
ATOM 681 N N . GLY A 1 91 ? 11.099 -3.779 -22.870 1.00 86.38 91 GLY A N 1
ATOM 682 C CA . GLY A 1 91 ? 12.261 -3.356 -23.653 1.00 86.38 91 GLY A CA 1
ATOM 683 C C . GLY A 1 91 ? 12.994 -4.538 -24.286 1.00 86.38 91 GLY A C 1
ATOM 684 O O . GLY A 1 91 ? 13.268 -4.531 -25.484 1.00 86.38 91 GLY A O 1
ATOM 685 N N . THR A 1 92 ? 13.252 -5.585 -23.502 1.00 85.88 92 THR A N 1
ATOM 686 C CA . THR A 1 92 ? 13.958 -6.791 -23.969 1.00 85.88 92 THR A CA 1
ATOM 687 C C . THR A 1 92 ? 13.169 -7.574 -25.017 1.00 85.88 92 THR A C 1
ATOM 689 O O . THR A 1 92 ? 13.750 -8.005 -26.013 1.00 85.88 92 THR A O 1
ATOM 692 N N . ARG A 1 93 ? 11.842 -7.700 -24.864 1.00 85.12 93 ARG A N 1
ATOM 693 C CA . ARG A 1 93 ? 10.997 -8.392 -25.854 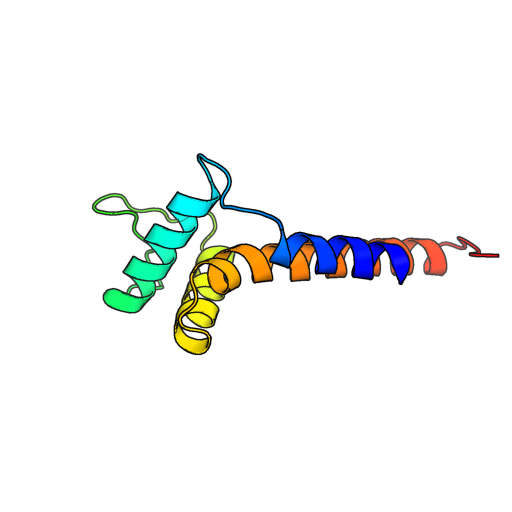1.00 85.12 93 ARG A CA 1
ATOM 694 C C . ARG A 1 93 ? 10.865 -7.627 -27.179 1.00 85.12 93 ARG A C 1
ATOM 696 O O . ARG A 1 93 ? 10.706 -8.250 -28.221 1.00 85.12 93 ARG A O 1
ATOM 703 N N . ASN A 1 94 ? 10.974 -6.296 -27.155 1.00 84.25 94 ASN A N 1
ATOM 704 C CA . ASN A 1 94 ? 10.891 -5.444 -28.347 1.00 84.25 94 ASN A CA 1
ATOM 705 C C . ASN A 1 94 ? 12.258 -5.253 -29.046 1.00 84.25 94 ASN A C 1
ATOM 707 O O . ASN A 1 94 ? 12.410 -4.352 -29.867 1.00 84.25 94 ASN A O 1
ATOM 711 N N . GLY A 1 95 ? 13.267 -6.073 -28.723 1.00 77.62 95 GLY A N 1
ATOM 712 C CA . GLY A 1 95 ? 14.590 -6.029 -29.359 1.00 77.62 95 GLY A CA 1
ATOM 713 C C . GLY A 1 95 ? 15.605 -5.097 -28.688 1.00 77.62 95 GLY A C 1
ATOM 714 O O . GLY A 1 95 ? 16.721 -4.947 -29.192 1.00 77.62 95 GLY A O 1
ATOM 715 N N . GLY A 1 96 ? 15.265 -4.502 -27.540 1.00 70.38 96 GLY A N 1
ATOM 716 C CA . GLY A 1 96 ? 16.190 -3.750 -26.698 1.00 70.38 96 GLY A CA 1
ATOM 717 C C . GLY A 1 96 ? 17.266 -4.670 -26.123 1.00 70.38 96 GLY A C 1
ATOM 718 O O . GLY A 1 96 ? 17.059 -5.349 -25.119 1.00 70.38 96 GLY A O 1
ATOM 719 N N . ARG A 1 97 ? 18.425 -4.713 -26.780 1.00 68.38 97 ARG A N 1
ATOM 720 C CA . ARG A 1 97 ? 19.598 -5.453 -26.310 1.00 68.38 97 ARG A CA 1
ATOM 721 C C . ARG A 1 97 ? 20.257 -4.692 -25.166 1.00 68.38 97 ARG A C 1
ATOM 723 O O . ARG A 1 97 ? 20.816 -3.620 -25.375 1.00 68.38 97 ARG A O 1
ATOM 730 N N . VAL A 1 98 ? 20.231 -5.280 -23.977 1.00 63.41 98 VAL A N 1
ATOM 731 C CA . VAL A 1 98 ? 21.123 -4.899 -22.880 1.00 63.41 98 VAL A CA 1
ATOM 732 C C . VAL A 1 98 ? 22.453 -5.576 -23.197 1.00 63.41 98 VAL A C 1
ATOM 734 O O . VAL A 1 98 ? 22.574 -6.788 -23.026 1.00 63.41 98 VAL A O 1
ATOM 737 N N . ARG A 1 99 ? 23.374 -4.840 -23.823 1.00 57.81 99 ARG A N 1
ATOM 738 C CA . ARG A 1 99 ? 24.767 -5.287 -23.941 1.00 57.81 99 ARG A CA 1
ATOM 739 C C . ARG A 1 99 ? 25.465 -5.137 -22.599 1.00 57.81 99 ARG A C 1
ATOM 741 O O . ARG A 1 99 ? 25.136 -4.158 -21.892 1.00 57.81 99 ARG A O 1
#

Sequence (99 aa):
MATSVLAIGASLGVRDFGPVDEPRFALVATQMVATGSSLFPRRGAELHPDKRLFMWISAALLSLTQNLRTAVLAPSLVSGVAYVWMAFHLGTRNGGRVR

Radius of gyration: 16.45 Å; chains: 1; bounding box: 42×24×43 Å